Protein AF-A0A1Y3AWK3-F1 (afdb_monomer_lite)

Organism: Euroglyphus maynei (NCBI:txid6958)

Structure (mmCIF, N/CA/C/O backbone):
data_AF-A0A1Y3AWK3-F1
#
_entry.id   AF-A0A1Y3AWK3-F1
#
loop_
_atom_site.group_PDB
_atom_site.id
_atom_site.type_symbol
_atom_site.label_atom_id
_atom_site.label_alt_id
_atom_site.label_comp_id
_atom_site.label_asym_id
_atom_site.label_entity_id
_atom_site.label_seq_id
_atom_site.pdbx_PDB_ins_code
_atom_site.Cartn_x
_atom_site.Cartn_y
_atom_site.Cartn_z
_atom_site.occupancy
_atom_site.B_iso_or_equiv
_atom_site.auth_seq_id
_atom_site.auth_comp_id
_atom_site.auth_asym_id
_atom_site.auth_atom_id
_atom_site.pdbx_PDB_model_num
ATOM 1 N N . ARG A 1 1 ? -7.352 -13.967 -9.372 1.00 96.75 1 ARG A N 1
ATOM 2 C CA . ARG A 1 1 ? -7.637 -13.134 -10.577 1.00 96.75 1 ARG A CA 1
ATOM 3 C C . ARG A 1 1 ? -7.002 -11.763 -10.398 1.00 96.75 1 ARG A C 1
ATOM 5 O O . ARG A 1 1 ? -7.144 -11.204 -9.323 1.00 96.75 1 ARG A O 1
ATOM 12 N N . PHE A 1 2 ? -6.306 -11.228 -11.399 1.00 97.69 2 PHE A N 1
ATOM 13 C CA . PHE A 1 2 ? -5.738 -9.877 -11.323 1.00 97.69 2 PHE A CA 1
ATOM 14 C C . PHE A 1 2 ? -6.835 -8.797 -11.313 1.00 97.69 2 PHE A C 1
ATOM 16 O O . PHE A 1 2 ? -7.847 -8.957 -11.997 1.00 97.69 2 PHE A O 1
ATOM 23 N N . ILE A 1 3 ? -6.649 -7.734 -10.525 1.00 98.19 3 ILE A N 1
ATOM 24 C CA . ILE A 1 3 ? -7.573 -6.592 -10.448 1.00 98.19 3 ILE A CA 1
ATOM 25 C C . ILE A 1 3 ? -6.876 -5.302 -10.872 1.00 98.19 3 ILE A C 1
ATOM 27 O O . ILE A 1 3 ? -7.408 -4.589 -11.719 1.00 98.19 3 ILE A O 1
ATOM 31 N N . ARG A 1 4 ? -5.735 -4.974 -10.255 1.00 98.00 4 ARG A N 1
ATOM 32 C CA . ARG A 1 4 ? -5.046 -3.697 -10.475 1.00 98.00 4 ARG A CA 1
ATOM 33 C C . ARG A 1 4 ? -3.595 -3.758 -10.021 1.00 98.00 4 ARG A C 1
ATOM 35 O O . ARG A 1 4 ? -3.287 -4.349 -8.991 1.00 98.00 4 ARG A O 1
ATOM 42 N N . GLU A 1 5 ? -2.729 -3.056 -10.724 1.00 96.94 5 GLU A N 1
ATOM 43 C CA . GLU A 1 5 ? -1.401 -2.661 -10.288 1.00 96.94 5 GLU A CA 1
ATOM 44 C C . GLU A 1 5 ? -1.319 -1.142 -10.089 1.00 96.94 5 GLU A C 1
ATOM 46 O O . GLU A 1 5 ? -2.069 -0.370 -10.688 1.00 96.94 5 GLU A O 1
ATOM 51 N N . GLY A 1 6 ? -0.411 -0.691 -9.229 1.00 96.62 6 GLY A N 1
ATOM 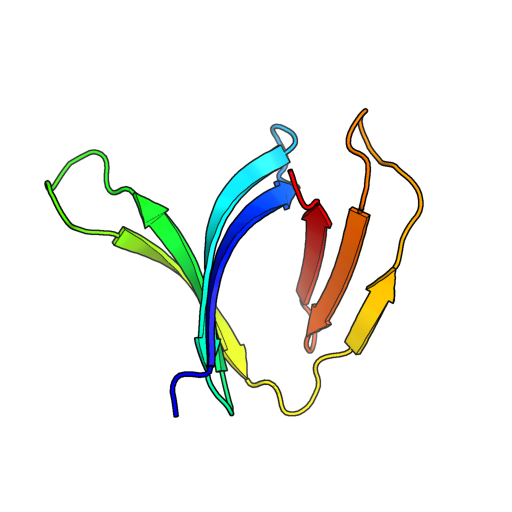52 C CA . GLY A 1 6 ? -0.202 0.738 -9.024 1.00 96.62 6 GLY A CA 1
ATOM 53 C C . GLY A 1 6 ? 0.949 1.050 -8.084 1.00 96.62 6 GLY A C 1
ATOM 54 O O . GLY A 1 6 ? 1.319 0.246 -7.228 1.00 96.62 6 GLY A O 1
ATOM 55 N N . CYS A 1 7 ? 1.534 2.231 -8.249 1.00 96.12 7 CYS A N 1
ATOM 56 C CA . CYS A 1 7 ? 2.541 2.739 -7.330 1.00 96.12 7 CYS A CA 1
ATOM 57 C C . CYS A 1 7 ? 1.860 3.469 -6.176 1.00 96.12 7 CYS A C 1
ATOM 59 O O . CYS A 1 7 ? 1.041 4.351 -6.406 1.00 96.12 7 CYS A O 1
ATOM 61 N N . LEU A 1 8 ? 2.243 3.135 -4.947 1.00 97.19 8 LEU A N 1
ATOM 62 C CA . LEU A 1 8 ? 1.846 3.869 -3.748 1.00 97.19 8 LE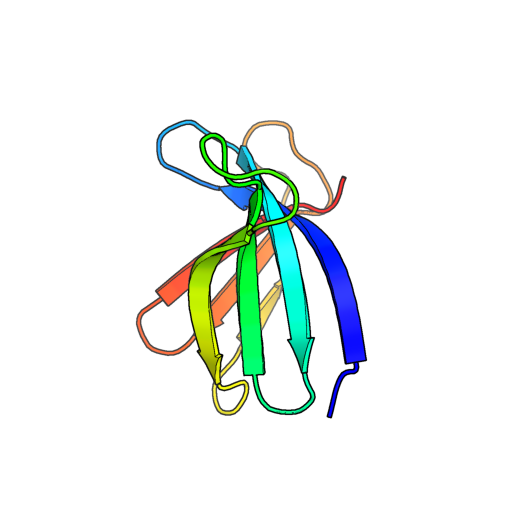U A CA 1
ATOM 63 C C . LEU A 1 8 ? 3.079 4.175 -2.908 1.00 97.19 8 LEU A C 1
ATOM 65 O O . LEU A 1 8 ? 4.100 3.478 -2.975 1.00 97.19 8 LEU A O 1
ATOM 69 N N . LEU A 1 9 ? 2.974 5.200 -2.077 1.00 96.75 9 LEU A N 1
ATOM 70 C CA . LEU A 1 9 ? 3.972 5.503 -1.071 1.00 96.75 9 LEU A CA 1
ATOM 71 C C . LEU A 1 9 ? 3.671 4.681 0.179 1.00 96.75 9 LEU A C 1
ATOM 73 O O . LEU A 1 9 ? 2.618 4.822 0.783 1.00 96.75 9 LEU A O 1
ATOM 77 N N . LYS A 1 10 ? 4.607 3.829 0.601 1.00 96.38 10 LYS A N 1
ATOM 78 C CA . LYS A 1 10 ? 4.505 3.080 1.856 1.00 96.38 10 LYS A CA 1
ATOM 79 C C . LYS A 1 10 ? 5.358 3.732 2.933 1.00 96.38 10 LYS A C 1
ATOM 81 O O . LYS A 1 10 ? 6.568 3.886 2.746 1.00 96.38 10 LYS A O 1
ATOM 86 N N . LEU A 1 11 ? 4.767 4.017 4.091 1.00 95.31 11 LEU A N 1
ATOM 87 C CA . LEU A 1 11 ? 5.512 4.513 5.239 1.00 95.31 11 LEU A CA 1
ATOM 88 C C . LEU A 1 11 ? 6.502 3.449 5.745 1.00 95.31 11 LEU A C 1
ATOM 90 O O . LEU A 1 11 ? 6.208 2.249 5.871 1.00 95.31 11 LEU A O 1
ATOM 94 N N . SER A 1 12 ? 7.718 3.907 6.010 1.00 92.75 12 SER A N 1
ATOM 95 C CA . SER A 1 12 ? 8.824 3.134 6.561 1.00 92.75 12 SER A CA 1
ATOM 96 C C . SER A 1 12 ? 9.525 3.937 7.656 1.00 92.75 12 SER A C 1
ATOM 98 O O . SER A 1 12 ? 9.250 5.119 7.843 1.00 92.75 12 SER A O 1
ATOM 100 N N . LYS A 1 13 ? 10.509 3.328 8.329 1.00 91.69 13 LYS A N 1
ATOM 101 C CA . LYS A 1 13 ? 11.360 4.037 9.300 1.00 91.69 13 LYS A CA 1
ATOM 102 C C . LYS A 1 13 ? 12.113 5.234 8.698 1.00 91.69 13 LYS A C 1
ATOM 104 O O . LYS A 1 13 ? 12.534 6.106 9.438 1.00 91.69 13 LYS A O 1
ATOM 109 N N . LYS A 1 14 ? 12.302 5.265 7.373 1.00 92.38 14 LYS A N 1
ATOM 110 C CA . LYS A 1 14 ? 12.979 6.353 6.646 1.00 92.38 14 LYS A CA 1
ATOM 111 C C . LYS A 1 14 ? 11.989 7.335 5.998 1.00 92.38 14 LYS A C 1
ATOM 113 O O . LYS A 1 14 ? 12.366 8.038 5.071 1.00 92.38 14 LYS A O 1
ATOM 118 N N . GLY A 1 15 ? 10.723 7.321 6.416 1.00 93.88 15 GLY A N 1
ATOM 119 C CA . GLY A 1 15 ? 9.641 8.051 5.759 1.00 93.88 15 GLY A CA 1
ATOM 120 C C . GLY A 1 15 ? 8.967 7.247 4.647 1.00 93.88 15 GLY A C 1
ATOM 121 O O . GLY A 1 15 ? 9.133 6.022 4.545 1.00 93.88 15 GLY A O 1
ATOM 122 N N . PHE A 1 16 ? 8.163 7.934 3.842 1.00 94.88 16 PHE A N 1
ATOM 123 C CA . PHE A 1 16 ? 7.432 7.342 2.728 1.00 94.88 16 PHE A CA 1
ATOM 124 C C . PHE A 1 16 ? 8.371 6.904 1.604 1.00 94.88 16 PHE A C 1
ATOM 126 O O . PHE A 1 16 ? 9.279 7.626 1.204 1.00 94.88 16 PHE A O 1
ATOM 133 N N . GLN A 1 17 ? 8.156 5.693 1.095 1.00 94.38 17 GLN A N 1
ATOM 134 C CA . GLN A 1 17 ? 8.922 5.149 -0.019 1.00 94.38 17 GLN A CA 1
ATOM 135 C C . GLN A 1 17 ? 7.994 4.531 -1.053 1.00 94.38 17 GLN A C 1
ATOM 137 O O . GLN A 1 17 ? 7.116 3.741 -0.705 1.00 94.38 17 GLN A O 1
ATOM 142 N N . GLN A 1 18 ? 8.246 4.811 -2.329 1.00 94.56 18 GLN A N 1
ATOM 143 C CA . GLN A 1 18 ? 7.474 4.235 -3.422 1.00 94.56 18 GLN A CA 1
ATOM 144 C C . GLN A 1 18 ? 7.605 2.707 -3.451 1.00 94.56 18 GLN A C 1
ATOM 146 O O . GLN A 1 18 ? 8.699 2.137 -3.325 1.00 94.56 18 GLN A O 1
ATOM 151 N N . ARG A 1 19 ? 6.471 2.031 -3.600 1.00 95.88 19 ARG A N 1
ATOM 152 C CA . ARG A 1 19 ? 6.354 0.588 -3.797 1.00 95.88 19 ARG A CA 1
ATOM 153 C C . ARG A 1 19 ? 5.316 0.323 -4.874 1.00 95.88 19 ARG A C 1
ATOM 155 O O . ARG A 1 19 ? 4.328 1.042 -4.981 1.00 95.88 19 ARG A O 1
ATOM 162 N N . LEU A 1 20 ? 5.560 -0.718 -5.657 1.00 96.38 20 LEU A N 1
ATOM 163 C CA . LEU A 1 20 ? 4.591 -1.227 -6.613 1.00 96.38 20 LEU A CA 1
ATOM 164 C C . LEU A 1 20 ? 3.687 -2.216 -5.883 1.00 96.38 20 LEU A C 1
ATOM 166 O O . LEU A 1 20 ? 4.189 -3.122 -5.216 1.00 96.38 20 LEU A O 1
ATOM 170 N N . PHE A 1 21 ? 2.383 -2.021 -5.993 1.00 97.19 21 PHE A N 1
ATOM 171 C CA . PHE A 1 21 ? 1.353 -2.878 -5.427 1.00 97.19 21 PHE A CA 1
ATOM 172 C C . PHE A 1 21 ? 0.626 -3.613 -6.547 1.00 97.19 21 PHE A C 1
ATOM 174 O O . PHE A 1 21 ? 0.365 -3.041 -7.602 1.00 97.19 21 PHE A O 1
ATOM 181 N N . PHE A 1 22 ? 0.284 -4.872 -6.291 1.00 97.38 22 PHE A N 1
ATOM 182 C CA . PHE A 1 22 ? -0.511 -5.714 -7.175 1.00 97.38 22 PHE A CA 1
ATOM 183 C C . PHE A 1 22 ? -1.674 -6.292 -6.380 1.00 97.38 22 PHE A C 1
ATOM 185 O O . PHE A 1 22 ? -1.476 -7.109 -5.477 1.00 97.38 22 PHE A O 1
ATOM 192 N N . LEU A 1 23 ? -2.878 -5.849 -6.714 1.00 97.56 23 LEU A N 1
ATOM 193 C CA . LEU A 1 23 ? -4.124 -6.331 -6.156 1.00 97.56 23 LEU A CA 1
ATOM 194 C C . LEU A 1 23 ? -4.685 -7.435 -7.050 1.00 97.56 23 LEU A C 1
ATOM 196 O O . LEU A 1 23 ? -5.017 -7.227 -8.220 1.00 97.56 23 LEU A O 1
ATOM 200 N N . PHE A 1 24 ? -4.818 -8.611 -6.462 1.00 98.06 24 PHE A N 1
ATOM 201 C CA . PHE A 1 24 ? -5.579 -9.734 -6.978 1.00 98.06 24 PHE A CA 1
ATOM 202 C C . PHE A 1 24 ? -6.889 -9.852 -6.191 1.00 98.06 24 PHE A C 1
ATOM 204 O O . PHE A 1 24 ? -7.072 -9.213 -5.162 1.00 98.06 24 PHE A O 1
ATOM 211 N N . SER A 1 25 ? -7.809 -10.683 -6.667 1.00 97.12 25 SER A N 1
ATOM 212 C CA . SER A 1 25 ? -9.108 -10.961 -6.034 1.00 97.12 25 SER A CA 1
ATOM 213 C C . SER A 1 25 ? -9.035 -11.475 -4.600 1.00 97.12 25 SER A C 1
ATOM 215 O O . SER A 1 25 ? -10.012 -11.389 -3.870 1.00 97.12 25 SER A O 1
ATOM 217 N N . ASP A 1 26 ? -7.901 -12.044 -4.227 1.00 96.00 26 ASP A N 1
ATOM 218 C CA . ASP A 1 26 ? -7.689 -12.828 -3.017 1.00 96.00 26 ASP A CA 1
ATOM 219 C C . ASP A 1 26 ? -6.375 -12.463 -2.312 1.00 96.00 26 ASP A C 1
ATOM 221 O O . ASP A 1 26 ? -6.142 -12.876 -1.176 1.00 96.00 26 ASP A O 1
ATOM 225 N N . LEU A 1 27 ? -5.527 -11.656 -2.956 1.00 96.12 27 LEU A N 1
ATOM 226 C CA . LEU A 1 27 ? -4.176 -11.363 -2.498 1.00 96.12 27 LEU A CA 1
ATOM 227 C C . LEU A 1 27 ? -3.763 -9.929 -2.840 1.00 96.12 27 LEU A C 1
ATOM 229 O O . LEU A 1 27 ? -4.002 -9.456 -3.947 1.00 96.12 27 LEU A O 1
ATOM 233 N N . LEU A 1 28 ? -3.053 -9.271 -1.929 1.00 96.06 28 LEU A N 1
ATOM 234 C CA . LEU A 1 28 ? -2.319 -8.039 -2.210 1.00 96.06 28 LEU A CA 1
ATOM 235 C C . LEU A 1 28 ? -0.820 -8.292 -2.035 1.00 96.06 28 LEU A C 1
ATOM 237 O O . LEU A 1 28 ? -0.385 -8.809 -1.007 1.00 96.06 28 LEU A O 1
ATOM 241 N N . ILE A 1 29 ? -0.028 -7.931 -3.044 1.00 96.38 29 ILE A N 1
ATOM 242 C CA . ILE A 1 29 ? 1.436 -8.047 -3.057 1.00 96.38 29 ILE A CA 1
ATOM 243 C C . ILE A 1 29 ? 2.034 -6.648 -3.159 1.00 96.38 29 ILE A C 1
ATOM 245 O O . ILE A 1 29 ? 1.514 -5.817 -3.902 1.00 96.38 29 ILE A O 1
ATOM 249 N N . TYR A 1 30 ? 3.152 -6.391 -2.477 1.00 96.12 30 TYR A N 1
ATOM 250 C CA . TYR A 1 30 ? 3.940 -5.183 -2.707 1.00 96.12 30 TYR A CA 1
ATOM 251 C C . TYR A 1 30 ? 5.436 -5.458 -2.857 1.00 96.12 30 TYR A C 1
ATOM 253 O O . TYR A 1 30 ? 6.035 -6.299 -2.176 1.00 96.12 30 TYR A O 1
ATOM 261 N N . ALA A 1 31 ? 6.050 -4.712 -3.771 1.00 95.94 31 ALA A N 1
ATOM 262 C CA . ALA A 1 31 ? 7.409 -4.922 -4.237 1.00 95.94 31 ALA A CA 1
ATOM 263 C C . ALA A 1 31 ? 8.155 -3.596 -4.469 1.00 95.94 31 ALA A C 1
ATOM 265 O O . ALA A 1 31 ? 7.567 -2.515 -4.523 1.00 95.94 31 ALA A O 1
ATOM 266 N N . SER A 1 32 ? 9.477 -3.675 -4.606 1.00 93.00 32 SER A N 1
ATOM 267 C CA . SER A 1 32 ? 10.309 -2.589 -5.137 1.00 93.00 32 SER A CA 1
ATOM 268 C C . SER A 1 32 ? 11.024 -3.055 -6.396 1.00 93.00 32 SER A C 1
ATOM 270 O O . SER A 1 32 ? 11.262 -4.250 -6.568 1.00 93.00 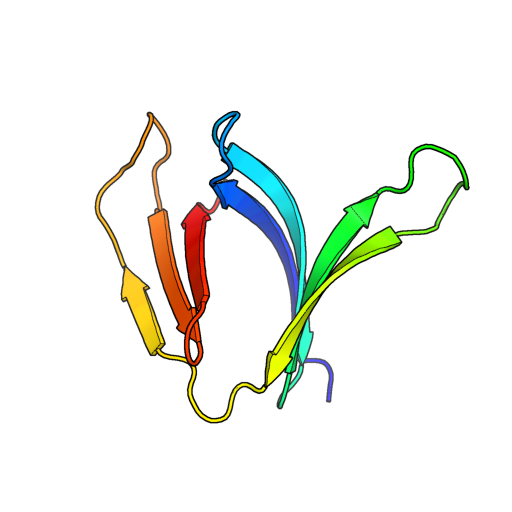32 SER A O 1
ATOM 272 N N . ARG A 1 33 ? 11.435 -2.119 -7.253 1.00 85.62 33 ARG A N 1
ATOM 273 C CA . ARG A 1 33 ? 12.349 -2.435 -8.356 1.00 85.62 33 ARG A CA 1
ATOM 274 C C . ARG A 1 33 ? 13.653 -3.016 -7.793 1.00 85.62 33 ARG A C 1
ATOM 276 O O . ARG A 1 33 ? 14.157 -2.524 -6.780 1.00 85.62 33 ARG A O 1
ATOM 283 N N . SER A 1 34 ? 14.158 -4.087 -8.400 1.00 83.06 34 SER A N 1
ATOM 284 C CA . SER A 1 34 ? 15.466 -4.646 -8.059 1.00 83.06 34 SER A CA 1
ATOM 285 C C . SER A 1 34 ? 16.568 -3.715 -8.563 1.00 83.06 34 SER A C 1
ATOM 287 O O . SER A 1 34 ? 16.499 -3.216 -9.684 1.00 83.06 34 SER A O 1
ATOM 289 N N . THR A 1 35 ? 17.575 -3.468 -7.727 1.00 79.69 35 THR A N 1
ATOM 290 C CA . THR A 1 35 ? 18.751 -2.657 -8.082 1.00 79.69 35 THR A CA 1
ATOM 291 C C . THR A 1 35 ? 19.836 -3.473 -8.780 1.00 79.69 35 THR A C 1
ATOM 293 O O . THR A 1 35 ? 20.688 -2.895 -9.440 1.00 79.69 35 THR A O 1
ATOM 296 N N . TYR A 1 36 ? 19.819 -4.801 -8.623 1.00 77.44 36 TYR A N 1
ATOM 297 C CA . TYR A 1 36 ? 20.892 -5.691 -9.082 1.00 77.44 36 TYR A CA 1
ATOM 298 C C . TYR A 1 36 ? 20.556 -6.430 -10.377 1.00 77.44 36 TYR A C 1
ATOM 300 O O . TYR A 1 36 ? 21.458 -6.803 -11.117 1.00 77.44 36 TYR A O 1
ATOM 308 N N . ILE A 1 37 ? 19.268 -6.663 -10.645 1.00 79.19 37 ILE A N 1
ATOM 309 C CA . ILE A 1 37 ? 18.818 -7.404 -11.824 1.00 79.19 37 ILE A CA 1
ATOM 310 C C . ILE A 1 37 ? 17.760 -6.573 -12.535 1.00 79.19 37 ILE A C 1
ATOM 312 O O . ILE A 1 37 ? 16.715 -6.246 -11.965 1.00 79.19 37 ILE A O 1
ATOM 316 N N . ASN A 1 38 ? 18.047 -6.221 -13.786 1.00 77.44 38 ASN A N 1
ATOM 317 C CA . ASN A 1 38 ? 17.127 -5.463 -14.621 1.00 77.44 38 ASN A CA 1
ATOM 318 C C . ASN A 1 38 ? 15.815 -6.234 -14.822 1.00 77.44 38 ASN A C 1
ATOM 320 O O . ASN A 1 38 ? 15.805 -7.459 -14.902 1.00 77.44 38 ASN A O 1
ATOM 324 N N . PHE A 1 39 ? 14.705 -5.495 -14.894 1.00 82.06 39 PHE A N 1
ATOM 325 C CA . PHE A 1 39 ? 13.351 -6.029 -15.116 1.00 82.06 39 PHE A CA 1
ATOM 326 C C . PHE A 1 39 ? 12.839 -7.013 -14.056 1.00 82.06 39 PHE A C 1
ATOM 328 O O . PHE A 1 39 ? 11.863 -7.719 -14.289 1.00 82.06 39 PHE A O 1
ATOM 335 N N . GLN A 1 40 ? 13.449 -7.032 -12.870 1.00 87.06 40 GLN A N 1
ATOM 336 C CA . GLN A 1 40 ? 12.948 -7.805 -11.741 1.00 87.06 40 GLN A CA 1
ATOM 337 C C . GLN A 1 40 ? 12.454 -6.905 -10.616 1.00 87.06 40 GLN A C 1
ATOM 339 O O . GLN A 1 40 ? 12.978 -5.816 -10.359 1.00 87.06 40 GLN A O 1
ATOM 344 N N . PHE A 1 41 ? 11.453 -7.405 -9.902 1.00 89.94 41 PHE A N 1
ATOM 345 C CA . PHE A 1 41 ? 10.923 -6.780 -8.703 1.00 89.94 41 PHE A CA 1
ATOM 346 C C . PHE A 1 41 ? 11.246 -7.647 -7.492 1.00 89.94 41 PHE A C 1
ATOM 348 O O . PHE A 1 41 ? 11.064 -8.862 -7.509 1.00 89.94 41 PHE A O 1
ATOM 355 N N . LYS A 1 42 ? 11.708 -7.011 -6.416 1.00 93.12 42 LYS A N 1
ATOM 356 C CA . LYS A 1 42 ? 11.875 -7.656 -5.117 1.00 93.12 42 LYS A CA 1
ATOM 357 C C . LYS A 1 42 ? 10.567 -7.555 -4.345 1.00 93.12 42 LYS A C 1
ATOM 359 O O . LYS A 1 42 ? 10.165 -6.453 -3.964 1.00 93.12 42 LYS A O 1
ATOM 364 N N . ILE A 1 43 ? 9.932 -8.695 -4.088 1.00 94.81 43 ILE A N 1
ATOM 365 C CA . ILE A 1 43 ? 8.742 -8.777 -3.235 1.00 94.81 43 ILE A CA 1
ATOM 366 C C . ILE A 1 43 ? 9.151 -8.490 -1.786 1.00 94.81 43 ILE A C 1
ATOM 368 O O . ILE A 1 43 ? 10.090 -9.088 -1.264 1.00 94.81 43 ILE A O 1
ATOM 372 N N . HIS A 1 44 ? 8.448 -7.559 -1.139 1.00 93.44 44 HIS A N 1
ATOM 373 C CA . HIS A 1 44 ? 8.642 -7.232 0.282 1.00 93.44 44 HIS A CA 1
ATOM 374 C C . HIS A 1 44 ? 7.569 -7.852 1.168 1.00 93.44 44 HIS A C 1
ATOM 376 O O . HIS A 1 44 ? 7.794 -8.055 2.359 1.00 93.44 44 HIS A O 1
ATOM 382 N N . GLY A 1 45 ? 6.399 -8.133 0.606 1.00 93.19 45 GLY A N 1
ATOM 383 C CA . GLY A 1 45 ? 5.332 -8.799 1.323 1.00 93.19 45 GLY A CA 1
ATOM 384 C C . GLY A 1 45 ? 4.137 -9.081 0.433 1.00 93.19 45 GLY A C 1
ATOM 385 O O . GLY A 1 45 ? 3.937 -8.444 -0.600 1.00 93.19 45 GLY A O 1
ATOM 386 N N . TYR A 1 46 ? 3.345 -10.044 0.877 1.00 94.50 46 TYR A N 1
ATOM 387 C CA . TYR A 1 46 ? 2.032 -10.352 0.346 1.00 94.50 46 TYR A CA 1
ATOM 388 C C . TYR A 1 46 ? 1.104 -10.712 1.507 1.00 94.50 46 TYR A C 1
ATOM 390 O O . TYR A 1 46 ? 1.576 -11.103 2.582 1.00 94.50 46 TYR A O 1
ATOM 398 N N . PHE A 1 47 ? -0.200 -10.547 1.319 1.00 93.81 47 PHE A N 1
ATOM 399 C CA . PH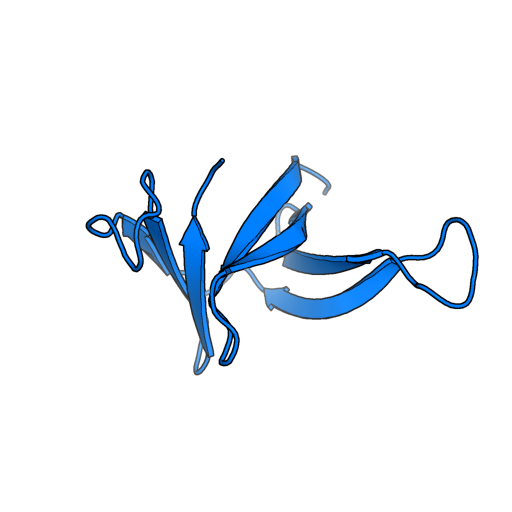E A 1 47 ? -1.199 -10.933 2.309 1.00 93.81 47 PHE A CA 1
ATOM 400 C C . PHE A 1 47 ? -2.559 -11.205 1.667 1.00 93.81 47 PHE A C 1
ATOM 402 O O . PHE A 1 47 ? -2.929 -10.570 0.679 1.00 93.81 47 PHE A O 1
ATOM 409 N N . SER A 1 48 ? -3.276 -12.174 2.242 1.00 94.75 48 SER A N 1
ATOM 410 C CA . SER A 1 48 ? -4.638 -12.533 1.840 1.00 94.75 48 SER A CA 1
ATOM 411 C C . SER A 1 48 ? -5.610 -11.398 2.148 1.00 94.75 48 SER A C 1
ATOM 413 O O . SER A 1 48 ? -5.462 -10.717 3.164 1.00 94.75 48 SER A O 1
ATOM 415 N N . LEU A 1 49 ? -6.618 -11.231 1.291 1.00 93.81 49 LEU A N 1
ATOM 416 C CA . LEU A 1 49 ? -7.662 -10.222 1.466 1.00 93.81 49 LEU A CA 1
ATOM 417 C C . LEU A 1 49 ? -8.749 -10.601 2.482 1.00 93.81 49 LEU A C 1
ATOM 419 O O . LEU A 1 49 ? -9.545 -9.742 2.843 1.00 93.81 49 LEU A O 1
ATOM 423 N N . TYR A 1 50 ? -8.773 -11.848 2.971 1.00 89.88 50 TYR A N 1
ATOM 424 C CA . TYR A 1 50 ? -9.867 -12.374 3.802 1.00 89.88 50 TYR A CA 1
ATOM 425 C C . TYR A 1 50 ? -10.151 -11.542 5.069 1.00 89.88 50 TYR A C 1
ATOM 427 O O . TYR A 1 50 ? -11.302 -11.410 5.457 1.00 89.88 50 TYR A O 1
ATOM 435 N N . ASN A 1 51 ? -9.120 -10.937 5.672 1.00 87.06 51 ASN A N 1
ATOM 436 C CA . ASN A 1 51 ? -9.231 -10.098 6.874 1.00 87.06 51 ASN A CA 1
ATOM 437 C C . ASN A 1 51 ? -8.500 -8.760 6.694 1.00 87.06 51 ASN A C 1
ATOM 439 O O . ASN A 1 51 ? -7.698 -8.359 7.542 1.00 87.06 51 ASN A O 1
ATOM 443 N N . VAL A 1 52 ? -8.705 -8.112 5.548 1.00 94.56 52 VAL A N 1
ATOM 444 C CA . VAL A 1 52 ? -8.163 -6.777 5.289 1.00 94.56 52 VAL A CA 1
ATOM 445 C C . VAL A 1 52 ? -9.194 -5.727 5.674 1.00 94.56 52 VAL A C 1
ATOM 447 O O . VAL A 1 52 ? -10.303 -5.722 5.149 1.00 94.56 52 VAL A O 1
ATOM 450 N N . PHE A 1 53 ? -8.801 -4.810 6.550 1.00 95.69 53 PHE A N 1
ATOM 451 C CA . PHE A 1 53 ? -9.561 -3.603 6.853 1.00 95.69 53 PHE A CA 1
ATOM 452 C C . PHE A 1 53 ? -8.791 -2.382 6.349 1.00 95.69 53 PHE A C 1
ATOM 454 O O . PHE A 1 53 ? -7.567 -2.317 6.493 1.00 95.69 53 PHE A O 1
ATOM 461 N N . VAL A 1 54 ? -9.493 -1.438 5.724 1.00 96.12 54 VAL A N 1
ATOM 462 C CA . VAL A 1 54 ? -8.901 -0.219 5.160 1.00 96.12 54 VAL A CA 1
ATOM 463 C C . VAL A 1 54 ? -9.597 0.984 5.768 1.00 96.12 54 VAL A C 1
ATOM 465 O O . VAL A 1 54 ? -10.822 1.056 5.761 1.00 96.12 54 VAL A O 1
ATOM 468 N N . GLU A 1 55 ? -8.802 1.921 6.264 1.00 97.19 55 GLU A N 1
ATOM 469 C CA . GLU A 1 55 ? -9.271 3.159 6.874 1.00 97.19 55 GLU A CA 1
ATOM 470 C C . GLU A 1 55 ? -8.588 4.344 6.194 1.00 97.19 55 GLU A C 1
ATOM 472 O O . GLU A 1 55 ? -7.362 4.363 6.056 1.00 97.19 55 GLU A O 1
ATOM 477 N N . GLU A 1 56 ? -9.368 5.326 5.754 1.00 95.56 56 GLU A N 1
ATOM 478 C CA . GLU A 1 56 ? -8.822 6.609 5.318 1.00 95.56 56 GLU A CA 1
ATOM 479 C C . GLU A 1 56 ? -8.271 7.362 6.531 1.00 95.56 56 GLU A C 1
ATOM 481 O O . GLU A 1 56 ? -8.875 7.370 7.599 1.00 95.56 56 GLU A O 1
ATOM 486 N N . THR A 1 57 ? -7.100 7.974 6.390 1.00 93.44 57 THR A N 1
ATOM 487 C CA . THR A 1 57 ? -6.440 8.659 7.503 1.00 93.44 57 THR A CA 1
ATOM 488 C C . THR A 1 57 ? -6.035 10.062 7.102 1.00 93.44 57 THR A C 1
ATOM 490 O O . THR A 1 57 ? -5.720 10.313 5.942 1.00 93.44 57 THR A O 1
ATOM 493 N N . GLU A 1 58 ? -5.968 10.957 8.083 1.00 91.44 58 GLU A N 1
ATOM 494 C CA . GLU A 1 58 ? -5.447 12.309 7.882 1.00 91.44 58 GLU A CA 1
ATOM 495 C C . GLU A 1 58 ? -4.043 12.301 7.263 1.00 91.44 58 GLU A C 1
ATOM 497 O O . GLU A 1 58 ? -3.304 11.308 7.341 1.00 91.44 58 GLU A O 1
ATOM 502 N N . SER A 1 59 ? -3.669 13.430 6.661 1.00 89.44 59 SER A N 1
ATOM 503 C CA . SER A 1 59 ? -2.350 13.611 6.068 1.00 89.44 59 SER A CA 1
ATOM 504 C C . SER A 1 59 ? -1.245 13.364 7.100 1.00 89.44 59 SER A C 1
ATOM 506 O O . SER A 1 59 ? -1.308 13.775 8.261 1.00 89.44 59 SER A O 1
ATOM 508 N N . LYS A 1 60 ? -0.203 12.638 6.687 1.00 87.38 60 LYS A N 1
ATOM 509 C CA . LYS A 1 60 ? 0.917 12.255 7.559 1.00 87.38 60 LYS A CA 1
ATOM 510 C C . LYS A 1 60 ? 2.232 12.581 6.887 1.00 87.38 60 LYS A C 1
ATOM 512 O O . LYS A 1 60 ? 2.425 12.277 5.717 1.00 87.38 60 LYS A O 1
ATOM 517 N N . PHE A 1 61 ? 3.168 13.150 7.647 1.00 86.12 61 PHE A N 1
ATOM 518 C CA . PHE A 1 61 ? 4.525 13.462 7.173 1.00 86.12 61 PHE A CA 1
ATOM 519 C C . PHE A 1 61 ? 4.549 14.234 5.836 1.00 86.12 61 PHE A C 1
ATOM 521 O O . PHE A 1 61 ? 5.398 13.969 4.986 1.00 86.12 61 PHE A O 1
ATOM 528 N N . GLY A 1 62 ? 3.603 15.162 5.644 1.00 87.31 62 GLY A N 1
ATOM 529 C CA . GLY A 1 62 ? 3.489 15.971 4.426 1.00 87.31 62 GLY A CA 1
ATOM 530 C C . GLY A 1 62 ? 2.947 15.231 3.199 1.00 87.31 62 GLY A C 1
ATOM 531 O O . GLY A 1 62 ? 3.124 15.729 2.094 1.00 87.31 62 GLY A O 1
ATOM 532 N N . GLN A 1 63 ? 2.341 14.051 3.371 1.00 92.06 63 GLN A N 1
ATOM 533 C CA . GLN A 1 63 ? 1.632 13.341 2.306 1.00 92.06 63 GLN A CA 1
ATOM 534 C C . GLN A 1 63 ? 0.123 13.450 2.494 1.00 92.06 63 GLN A C 1
ATOM 536 O O . GLN A 1 63 ? -0.391 13.165 3.580 1.00 92.06 63 GLN A O 1
ATOM 541 N N . ASP A 1 64 ? -0.564 13.812 1.417 1.00 92.12 64 ASP A N 1
ATOM 542 C CA . ASP A 1 64 ? -2.021 13.800 1.326 1.00 92.12 64 ASP A CA 1
ATOM 543 C C . ASP A 1 64 ? -2.529 12.414 0.901 1.00 92.12 64 ASP A C 1
ATOM 545 O O . ASP A 1 64 ? -1.744 11.510 0.606 1.00 92.12 64 ASP A O 1
ATOM 549 N N . TYR A 1 65 ? -3.852 12.223 0.918 1.00 95.19 65 TYR A N 1
ATOM 550 C CA . TYR A 1 65 ? -4.505 10.973 0.498 1.00 95.19 65 TYR A CA 1
ATOM 551 C C . TYR A 1 65 ? -3.938 9.728 1.206 1.00 95.19 65 TYR A C 1
ATOM 553 O O . TYR A 1 65 ? -3.660 8.691 0.590 1.00 95.19 65 TYR A O 1
ATOM 561 N N . CYS A 1 66 ? -3.715 9.855 2.516 1.00 97.12 66 CYS A N 1
ATOM 562 C CA . CYS A 1 66 ? -3.202 8.781 3.351 1.00 97.12 66 CYS A CA 1
ATOM 563 C C . CYS A 1 66 ? -4.309 7.785 3.710 1.00 97.12 66 CYS A C 1
ATOM 565 O O . CYS A 1 66 ? -5.440 8.150 4.010 1.00 97.12 66 CYS A O 1
ATOM 567 N N . PHE A 1 67 ? -3.961 6.508 3.777 1.00 97.56 67 PHE A N 1
ATOM 568 C CA . PHE A 1 67 ? -4.846 5.469 4.290 1.00 97.56 67 PHE A CA 1
ATOM 569 C C . PHE A 1 67 ? -4.041 4.362 4.962 1.00 97.56 67 PHE A C 1
ATOM 571 O O . PHE A 1 67 ? -2.847 4.175 4.709 1.00 97.56 67 PHE A O 1
ATOM 578 N N . THR A 1 68 ? -4.691 3.613 5.843 1.00 97.50 68 THR A N 1
ATOM 579 C CA . THR A 1 68 ? -4.076 2.519 6.588 1.00 97.50 68 THR A CA 1
ATOM 580 C C . THR A 1 68 ? -4.756 1.202 6.250 1.00 97.50 68 THR A C 1
ATOM 582 O O . THR A 1 68 ? -5.976 1.090 6.282 1.00 97.50 68 THR A O 1
ATOM 585 N N . ILE A 1 69 ? -3.949 0.192 5.927 1.00 96.81 69 ILE A N 1
ATOM 586 C CA . ILE A 1 69 ? -4.395 -1.185 5.736 1.00 96.81 69 ILE A CA 1
ATOM 587 C C . ILE A 1 69 ? -4.008 -1.999 6.974 1.00 96.81 69 ILE A C 1
ATOM 589 O O . ILE A 1 69 ? -2.823 -2.120 7.300 1.00 96.81 69 ILE A O 1
ATOM 593 N N . TYR A 1 70 ? -5.000 -2.602 7.616 1.00 95.94 70 TYR A N 1
ATOM 594 C CA . TYR A 1 70 ? -4.853 -3.533 8.729 1.00 95.94 70 TYR A CA 1
ATOM 595 C C . TYR A 1 70 ? -5.069 -4.956 8.224 1.00 95.94 70 TYR A C 1
ATOM 597 O O . TYR A 1 70 ? -6.107 -5.256 7.636 1.00 95.94 70 TYR A O 1
ATOM 605 N N . VAL A 1 71 ? -4.080 -5.832 8.424 1.00 91.50 71 VAL A N 1
ATOM 606 C CA . VAL A 1 71 ? -4.124 -7.215 7.928 1.00 91.50 71 VAL A CA 1
ATOM 607 C C . VAL A 1 71 ? -3.501 -8.172 8.926 1.00 91.50 71 VAL A C 1
ATOM 609 O O . VAL A 1 71 ? -2.273 -8.256 9.050 1.00 91.50 71 VAL A O 1
ATOM 612 N N . GLY A 1 72 ? -4.351 -8.912 9.638 1.00 87.31 72 GLY A N 1
ATOM 613 C CA . GLY A 1 72 ? -3.919 -9.716 10.780 1.00 87.31 72 GLY A CA 1
ATOM 614 C C . GLY A 1 72 ? -3.119 -8.851 11.757 1.00 87.31 72 GLY A C 1
ATOM 615 O O . GLY A 1 72 ? -3.618 -7.852 12.260 1.00 87.31 72 GLY A O 1
ATOM 616 N N . ASN A 1 73 ? -1.843 -9.185 11.950 1.00 87.38 73 ASN A N 1
ATOM 617 C CA . ASN A 1 73 ? -0.961 -8.489 12.895 1.00 87.38 73 ASN A CA 1
ATOM 618 C C . ASN A 1 73 ? -0.096 -7.405 12.220 1.00 87.38 73 ASN A C 1
ATOM 620 O O . ASN A 1 73 ? 0.887 -6.943 12.800 1.00 87.38 73 ASN A O 1
ATOM 624 N N . LYS A 1 74 ? -0.385 -7.052 10.960 1.00 90.38 74 LYS A N 1
ATOM 625 C CA . LYS A 1 74 ? 0.373 -6.066 10.180 1.00 90.38 74 LYS A CA 1
ATOM 626 C C . LYS A 1 74 ? -0.460 -4.814 9.952 1.00 90.38 74 LYS A C 1
ATOM 628 O O . LYS A 1 74 ? -1.644 -4.894 9.645 1.00 90.38 74 LYS A O 1
ATOM 633 N N . ILE A 1 75 ? 0.209 -3.670 10.026 1.00 94.56 75 ILE A N 1
ATOM 634 C CA . ILE A 1 75 ? -0.360 -2.359 9.722 1.00 94.56 75 ILE A CA 1
ATOM 635 C C . ILE A 1 75 ? 0.509 -1.718 8.644 1.00 94.56 75 ILE A C 1
ATOM 637 O O . ILE A 1 75 ? 1.737 -1.652 8.773 1.00 94.56 75 ILE A O 1
ATOM 641 N N . LEU A 1 76 ? -0.117 -1.271 7.561 1.00 95.69 76 LEU A N 1
ATOM 642 C CA . LEU A 1 76 ? 0.543 -0.591 6.454 1.00 95.69 76 LEU A CA 1
ATOM 643 C C . LEU A 1 76 ? -0.068 0.793 6.306 1.00 95.69 76 LEU A C 1
ATOM 645 O O . LEU A 1 76 ? -1.219 0.914 5.914 1.00 95.69 76 LEU A O 1
ATOM 649 N N . ILE A 1 77 ? 0.720 1.824 6.585 1.00 96.81 77 ILE A N 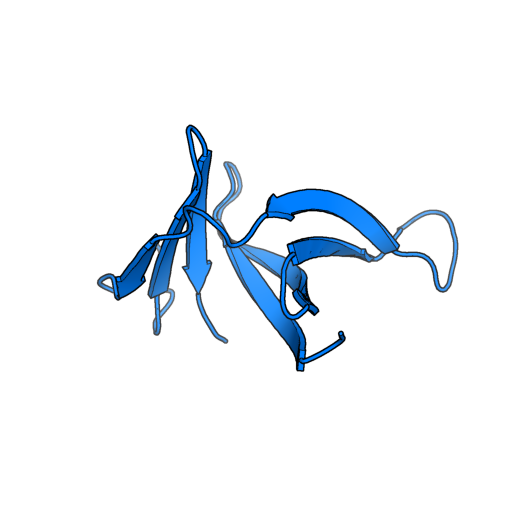1
ATOM 650 C CA . ILE A 1 77 ? 0.334 3.209 6.313 1.00 96.81 77 ILE A CA 1
ATOM 651 C C . ILE A 1 77 ? 0.820 3.548 4.908 1.00 96.81 77 ILE A C 1
ATOM 653 O O . ILE A 1 77 ? 2.016 3.407 4.613 1.00 96.81 77 ILE A O 1
ATOM 657 N N . LEU A 1 78 ? -0.112 3.943 4.052 1.00 97.25 78 LEU A N 1
ATOM 658 C CA . LEU A 1 78 ? 0.085 4.206 2.636 1.00 97.25 78 LEU A CA 1
ATOM 659 C C . LEU A 1 78 ? -0.396 5.617 2.292 1.00 97.25 78 LEU A C 1
ATOM 661 O O . LEU A 1 78 ? -1.223 6.181 3.000 1.00 97.25 78 LEU A O 1
ATOM 665 N N . ALA A 1 79 ? 0.125 6.168 1.205 1.00 97.69 79 ALA A N 1
ATOM 666 C CA . ALA A 1 79 ? -0.376 7.388 0.593 1.00 97.69 79 ALA A CA 1
ATOM 667 C C . ALA A 1 79 ? -0.416 7.216 -0.927 1.00 97.69 79 ALA A C 1
ATOM 669 O O . ALA A 1 79 ? 0.456 6.551 -1.510 1.00 97.69 79 ALA A O 1
ATO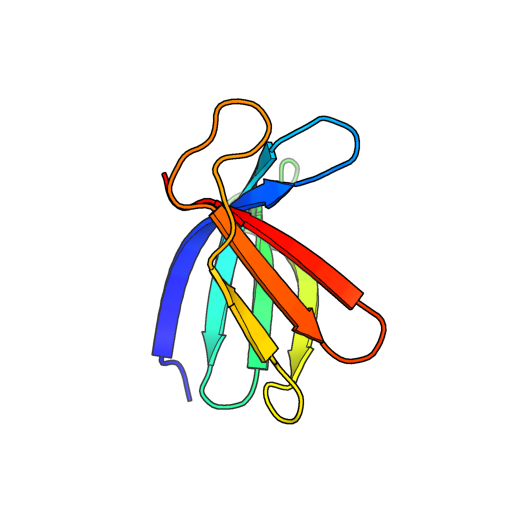M 670 N N . ALA A 1 80 ? -1.439 7.790 -1.552 1.00 95.06 80 ALA A N 1
ATOM 671 C CA . ALA A 1 80 ? -1.474 7.978 -2.995 1.00 95.06 80 ALA A CA 1
ATOM 672 C C . ALA A 1 80 ? -0.704 9.258 -3.357 1.00 95.06 80 ALA A C 1
ATOM 674 O O . ALA A 1 80 ? -0.752 10.236 -2.615 1.00 95.06 80 ALA A O 1
ATOM 675 N N . GLY A 1 81 ? 0.047 9.209 -4.457 1.00 79.38 81 GLY A N 1
ATOM 676 C CA . GLY A 1 81 ? 0.733 10.371 -5.028 1.00 79.38 81 GLY A CA 1
ATOM 677 C C . GLY A 1 81 ? 0.028 10.879 -6.272 1.00 79.38 81 GLY A C 1
ATOM 678 O O . GLY A 1 81 ? -0.838 10.137 -6.792 1.00 79.38 81 GLY A O 1
#

Foldseek 3Di:
DWDDKDWWFWQDPVGTDIWIWTDDPFKIWIWDQDPPDPPDTHTPDMATPPDWDKAFDCDDPNAPRWIWIDGPPDIIIIGDD

pLDDT: mean 92.98, std 5.18, range [77.44, 98.19]

InterPro domains:
  IPR001849 Pleckstrin homology domain [PF00169] (3-74)
  IPR001849 Pleckstrin homology domain [PS50003] (1-81)
  IPR011993 PH-like domain superfamily [G3DSA:2.30.29.30] (1-81)
  IPR051835 RAC1-specific guanine nucleotide exchange factor [PTHR45858] (2-80)

Sequence (81 aa):
RFIREGCLLKLSKKGFQQRLFFLFSDLLIYASRSTYINFQFKIHGYFSLYNVFVEETESKFGQDYCFTIYVGNKILILAAG

Radius of gyration: 12.87 Å; chains: 1; bounding box: 31×29×28 Å

Secondary structure (DSSP, 8-state):
-EEEEEEEEEEETTEEEEEEEEEESSEEEEEEE-SSSTT-EEEEEEEESTTEEEEEE--BTTBSSEEEEEETTEEEEEE--